Protein AF-A0A7C1T9C4-F1 (afdb_monomer)

Secondary structure (DSSP, 8-state):
---EEEEEETTHHHHHHHHHHHHH---TTEEEEEE-TT--HHHHTT-

pLDDT: mean 93.52, std 5.41, range [76.75, 98.56]

Foldseek 3Di:
DDAEEAEDADCVQVVVQVVCCVVPNHDPRYHYHHDYPPDDPVVSVVD

Mean predicted aligned error: 3.14 Å

InterPro domains:
  IPR004701 Phosphotransferase system, mannose-type IIA component [PF03610] (3-46)
  IPR004701 Phosphotransferase system, mannose-type IIA component [PS51096] (1-47)
  IPR036662 Phosphotransferase system, mannose-type IIA component superfamily [G3DSA:3.40.50.510] (1-47)
  IPR036662 Phosphotransferase system, mannose-type IIA component superfamily [SSF53062] (1-46)

Radius of gyration: 11.88 Å; Cα contacts (8 Å, |Δi|>4): 47; chains: 1; bounding box: 27×24×28 Å

Sequence (47 aa):
MIGLVLVTHGKLAEEFHHAVEHVVGPQKCIETVSIGPEDDMDQRRQD

Solvent-accessible surface area (backbone atoms only — not comparable to full-atom values): 2984 Å² total; per-residue (Å²): 136,83,72,44,76,36,76,29,64,54,64,54,26,56,54,49,50,51,53,47,30,72,76,74,43,88,67,96,49,63,49,64,43,63,47,56,98,86,59,56,68,80,64,61,73,74,113

Structure (mmCIF, N/CA/C/O backbone):
data_AF-A0A7C1T9C4-F1
#
_entry.id   AF-A0A7C1T9C4-F1
#
loop_
_atom_site.group_PDB
_atom_site.id
_atom_site.type_symbol
_atom_site.label_atom_id
_atom_site.label_alt_id
_atom_site.label_comp_id
_atom_site.label_asym_id
_atom_site.label_entity_id
_atom_site.label_seq_id
_atom_site.pdbx_PDB_ins_code
_atom_site.Cartn_x
_atom_site.Cartn_y
_atom_site.Cartn_z
_atom_site.occupancy
_atom_site.B_iso_or_equiv
_atom_site.auth_seq_id
_atom_site.auth_comp_id
_atom_site.auth_asym_id
_atom_site.auth_atom_id
_atom_site.pdbx_PDB_model_num
ATOM 1 N N . MET A 1 1 ? -19.768 -5.726 4.126 1.00 76.75 1 MET A N 1
ATOM 2 C CA . MET A 1 1 ? -18.709 -4.693 4.169 1.00 76.75 1 MET A CA 1
ATOM 3 C C . MET A 1 1 ? -17.977 -4.744 2.836 1.00 76.75 1 MET A C 1
ATOM 5 O O . MET A 1 1 ? -17.846 -5.843 2.314 1.00 76.75 1 MET A O 1
ATOM 9 N N . ILE A 1 2 ? -17.611 -3.603 2.248 1.00 93.19 2 ILE A N 1
ATOM 10 C CA . ILE A 1 2 ? -16.959 -3.537 0.927 1.00 93.19 2 ILE A CA 1
ATOM 11 C C . ILE A 1 2 ? -15.442 -3.545 1.143 1.00 93.19 2 ILE A C 1
ATOM 13 O O . ILE A 1 2 ? -14.961 -2.795 1.989 1.00 93.19 2 ILE A O 1
ATOM 17 N N . GLY A 1 3 ? -14.718 -4.402 0.422 1.00 95.56 3 GLY A N 1
ATOM 18 C CA . GLY A 1 3 ? -13.253 -4.409 0.406 1.00 95.56 3 GLY A CA 1
ATOM 19 C C . GLY A 1 3 ? -12.690 -3.492 -0.681 1.00 95.56 3 GLY A C 1
ATOM 20 O O . GLY A 1 3 ? -13.361 -3.234 -1.681 1.00 95.56 3 GLY A O 1
ATOM 21 N N . LEU A 1 4 ? -11.463 -3.014 -0.483 1.00 96.62 4 LEU A N 1
ATOM 22 C CA . LEU A 1 4 ? -10.712 -2.200 -1.437 1.00 96.62 4 LEU A CA 1
ATOM 23 C C . LEU A 1 4 ? -9.411 -2.916 -1.809 1.00 96.62 4 LEU A C 1
ATOM 25 O O . LEU A 1 4 ? -8.657 -3.311 -0.928 1.00 96.62 4 LEU A O 1
ATOM 29 N N . VAL A 1 5 ? -9.132 -3.037 -3.106 1.00 96.56 5 VAL A N 1
ATOM 30 C CA . VAL A 1 5 ? -7.843 -3.527 -3.612 1.00 96.56 5 VAL A CA 1
ATOM 31 C C . VAL A 1 5 ? -7.178 -2.400 -4.393 1.00 96.56 5 VAL A C 1
ATOM 33 O O . VAL A 1 5 ? -7.759 -1.879 -5.347 1.00 96.56 5 VAL A O 1
ATOM 36 N N . LEU A 1 6 ? -5.979 -1.999 -3.974 1.00 96.75 6 LEU A N 1
ATOM 37 C CA . LEU A 1 6 ? -5.172 -0.984 -4.648 1.00 96.75 6 LEU A CA 1
ATOM 38 C C . LEU A 1 6 ? -4.161 -1.665 -5.568 1.00 96.75 6 LEU A C 1
ATOM 40 O O . LEU A 1 6 ? -3.297 -2.392 -5.0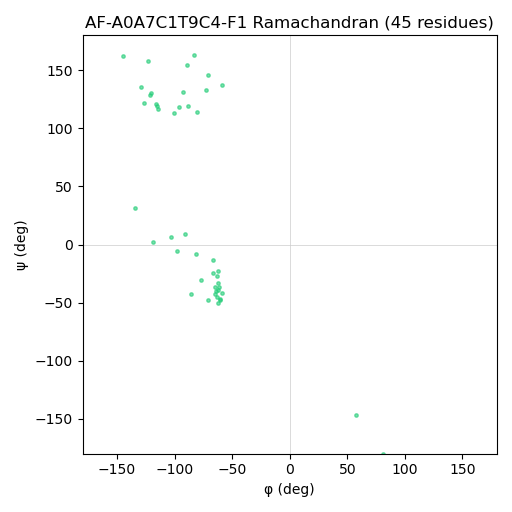91 1.00 96.75 6 LEU A O 1
ATOM 44 N N . VAL A 1 7 ? -4.244 -1.409 -6.874 1.00 95.62 7 VAL A N 1
ATOM 45 C CA . VAL A 1 7 ? -3.326 -1.989 -7.865 1.00 95.62 7 VAL A CA 1
ATOM 46 C C . VAL A 1 7 ? -2.513 -0.879 -8.514 1.00 95.62 7 VAL A C 1
ATOM 48 O O . VAL A 1 7 ? -3.074 0.024 -9.137 1.00 95.62 7 VAL A O 1
ATOM 51 N N . THR A 1 8 ? -1.190 -0.925 -8.372 1.00 95.06 8 THR A N 1
ATOM 52 C CA . THR A 1 8 ? -0.287 0.091 -8.937 1.00 95.06 8 THR A CA 1
ATOM 53 C C . THR A 1 8 ? 1.022 -0.519 -9.406 1.00 95.06 8 THR A C 1
ATOM 55 O O . THR A 1 8 ? 1.401 -1.585 -8.939 1.00 95.06 8 THR A O 1
ATOM 58 N N . HIS A 1 9 ? 1.770 0.198 -10.244 1.00 94.94 9 HIS A N 1
ATOM 59 C CA . HIS A 1 9 ? 3.162 -0.156 -10.511 1.00 94.94 9 HIS A CA 1
ATOM 60 C C . HIS A 1 9 ? 4.060 0.135 -9.302 1.00 94.94 9 HIS A C 1
ATOM 62 O O . HIS A 1 9 ? 3.868 1.138 -8.606 1.00 94.94 9 HIS A O 1
ATOM 68 N N . GLY A 1 10 ? 5.080 -0.700 -9.094 1.00 90.69 10 GLY A N 1
ATOM 69 C CA . GLY A 1 10 ? 6.014 -0.538 -7.976 1.00 90.69 10 GLY A CA 1
ATOM 70 C C . GLY A 1 10 ? 5.299 -0.546 -6.618 1.00 90.69 10 GLY A C 1
ATOM 71 O O . GLY A 1 10 ? 4.292 -1.221 -6.462 1.00 90.69 10 GLY A O 1
ATOM 72 N N . LYS A 1 11 ? 5.799 0.217 -5.638 1.00 95.12 11 LYS A N 1
ATOM 73 C CA . LYS A 1 11 ? 5.291 0.209 -4.248 1.00 95.12 11 LYS A CA 1
ATOM 74 C C . LYS A 1 11 ? 4.181 1.221 -3.947 1.00 95.12 11 LYS A C 1
ATOM 76 O O . LYS A 1 11 ? 3.841 1.438 -2.791 1.00 95.12 11 LYS A O 1
ATOM 81 N N . LEU A 1 12 ? 3.625 1.888 -4.958 1.00 96.75 12 LEU A N 1
ATOM 82 C CA . LEU A 1 12 ? 2.724 3.021 -4.722 1.00 96.75 12 LEU A CA 1
ATOM 83 C C . LEU A 1 12 ? 1.454 2.624 -3.940 1.00 96.75 12 LEU A C 1
ATOM 85 O O . LEU A 1 12 ? 1.001 3.390 -3.096 1.00 96.75 12 LEU A O 1
ATOM 89 N N . ALA A 1 13 ? 0.901 1.435 -4.182 1.00 97.25 13 ALA A N 1
ATOM 90 C CA . ALA A 1 13 ? -0.256 0.905 -3.466 1.00 97.25 13 ALA A CA 1
ATOM 91 C C . ALA A 1 13 ? 0.036 0.691 -1.972 1.00 97.25 13 ALA A C 1
ATOM 93 O O . ALA A 1 13 ? -0.771 1.103 -1.140 1.00 97.25 13 ALA A O 1
ATOM 94 N N . GLU A 1 14 ? 1.194 0.109 -1.641 1.00 97.06 14 GLU A N 1
ATOM 95 C CA . GLU A 1 14 ? 1.664 -0.077 -0.258 1.00 97.06 14 GLU A CA 1
ATOM 96 C C . GLU A 1 14 ? 1.815 1.276 0.449 1.00 97.06 14 GLU A C 1
ATOM 98 O O . GLU A 1 14 ? 1.270 1.482 1.531 1.00 97.06 14 GLU A O 1
ATOM 103 N N . GLU A 1 15 ? 2.466 2.245 -0.199 1.00 98.12 15 GLU A N 1
ATOM 104 C CA . GLU A 1 15 ? 2.661 3.585 0.367 1.00 98.12 15 GLU A CA 1
ATOM 105 C C . GLU A 1 15 ? 1.337 4.344 0.547 1.00 98.12 15 GLU A C 1
ATOM 107 O O . GLU A 1 15 ? 1.148 5.047 1.541 1.00 98.12 15 GLU A O 1
ATOM 112 N N . PHE A 1 16 ? 0.377 4.177 -0.369 1.00 97.88 16 PHE A N 1
ATOM 113 C CA . PHE A 1 16 ? -0.968 4.725 -0.185 1.00 97.88 16 PHE A CA 1
ATOM 114 C C . PHE A 1 16 ? -1.693 4.077 0.989 1.00 97.88 16 PHE A C 1
ATOM 116 O O . PHE A 1 16 ? -2.333 4.788 1.763 1.00 97.88 16 PHE A O 1
ATOM 123 N N . HIS A 1 17 ? -1.591 2.757 1.147 1.00 97.81 17 HIS A N 1
ATOM 124 C CA . HIS A 1 17 ? -2.164 2.067 2.296 1.00 97.81 17 HIS A CA 1
ATOM 125 C C . HIS A 1 17 ? -1.549 2.582 3.605 1.00 97.81 17 HIS A C 1
ATOM 127 O O . HIS A 1 17 ? -2.291 2.982 4.501 1.00 97.81 17 HIS A O 1
ATOM 133 N N . HIS A 1 18 ? -0.221 2.715 3.675 1.00 98.19 18 HIS A N 1
ATOM 134 C CA . HIS A 1 18 ? 0.464 3.317 4.821 1.00 98.19 18 HIS A CA 1
ATOM 135 C C . HIS A 1 18 ? 0.016 4.757 5.095 1.00 98.19 18 HIS A C 1
ATOM 137 O O . HIS A 1 18 ? -0.201 5.119 6.251 1.00 98.19 18 HIS A O 1
ATOM 143 N N . ALA A 1 19 ? -0.172 5.580 4.060 1.00 98.31 19 ALA A N 1
ATOM 144 C CA . ALA A 1 19 ? -0.677 6.941 4.218 1.00 98.31 19 ALA A CA 1
ATOM 145 C C . ALA A 1 19 ? -2.113 6.965 4.768 1.00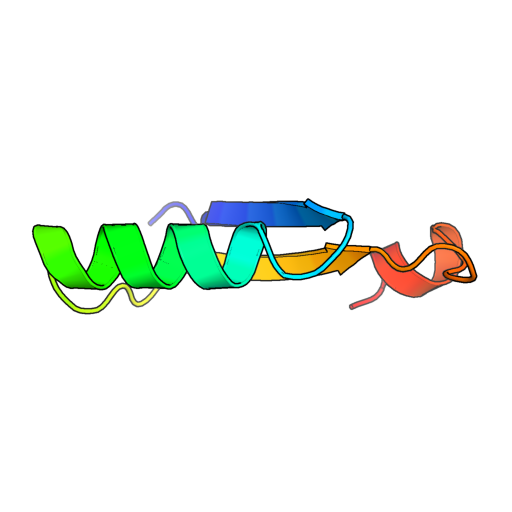 98.31 19 ALA A C 1
ATOM 147 O O . ALA A 1 19 ? -2.425 7.779 5.637 1.00 98.31 19 ALA A O 1
ATOM 148 N N . VAL A 1 20 ? -2.983 6.060 4.309 1.00 98.00 20 VAL A N 1
ATOM 149 C CA . VAL A 1 20 ? -4.337 5.908 4.861 1.00 98.00 20 VAL A CA 1
ATOM 150 C C . VAL A 1 20 ? -4.260 5.491 6.327 1.00 98.00 20 VAL A C 1
ATOM 152 O O . VAL A 1 20 ? -4.860 6.153 7.172 1.00 98.00 20 VAL A O 1
ATOM 155 N N . GLU A 1 21 ? -3.489 4.455 6.659 1.00 98.25 21 GLU A N 1
ATOM 156 C CA . GLU A 1 21 ? -3.357 3.991 8.044 1.00 98.25 21 GLU A CA 1
ATOM 157 C C . GLU A 1 21 ? -2.748 5.048 8.969 1.00 98.25 21 GLU A C 1
ATOM 159 O O . GLU A 1 21 ? -3.147 5.162 10.128 1.00 98.25 21 GLU A O 1
ATOM 164 N N . HIS A 1 22 ? -1.839 5.874 8.456 1.00 98.31 22 HIS A N 1
ATOM 165 C CA . HIS A 1 22 ? -1.288 7.003 9.193 1.00 98.31 22 HIS A CA 1
ATOM 166 C C . HIS A 1 22 ? -2.362 8.037 9.569 1.00 98.31 22 HIS A C 1
ATOM 168 O O . HIS A 1 22 ?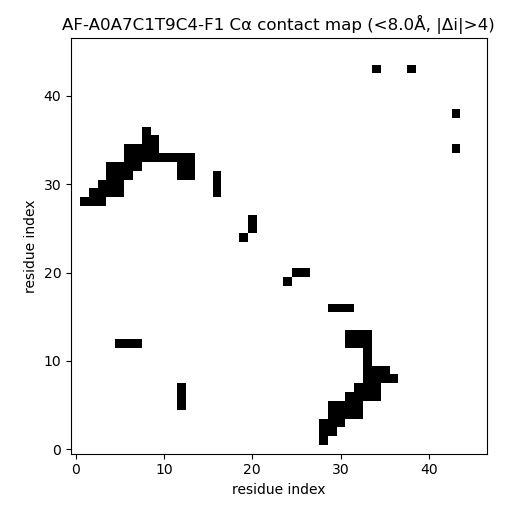 -2.324 8.589 10.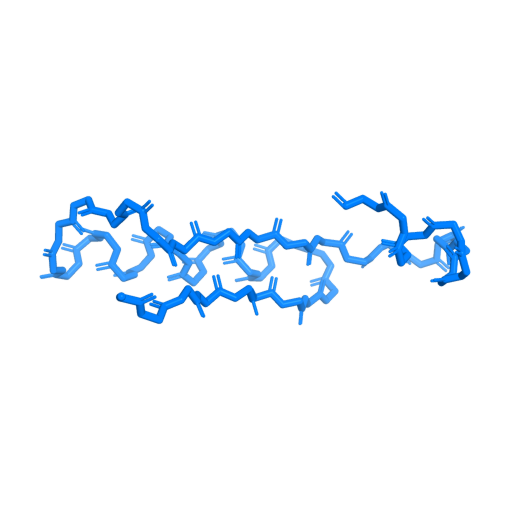667 1.00 98.31 22 HIS A O 1
ATOM 174 N N . VAL A 1 23 ? -3.323 8.300 8.676 1.00 98.56 23 VAL A N 1
ATOM 175 C CA . VAL A 1 23 ? -4.354 9.331 8.879 1.00 98.56 23 VAL A CA 1
ATOM 176 C C . VAL A 1 23 ? -5.552 8.805 9.670 1.00 98.56 23 VAL A C 1
ATOM 178 O O . VAL A 1 23 ? -6.070 9.512 10.533 1.00 98.56 23 VAL A O 1
ATOM 181 N N . VAL A 1 24 ? -6.020 7.591 9.371 1.00 97.81 24 VAL A N 1
ATOM 182 C CA . VAL A 1 24 ? -7.286 7.054 9.908 1.00 97.81 24 VAL A CA 1
ATOM 183 C C . VAL A 1 24 ? -7.126 5.784 10.748 1.00 97.81 24 VAL A C 1
ATOM 185 O O . VAL A 1 24 ? -8.119 5.245 11.237 1.00 97.81 24 VAL A O 1
ATOM 188 N N . GLY A 1 25 ? -5.896 5.316 10.958 1.00 98.06 25 GLY A N 1
ATOM 189 C CA . GLY A 1 25 ? -5.598 4.093 11.699 1.00 98.06 25 GLY A CA 1
ATOM 190 C C . GLY A 1 25 ? -5.772 2.809 10.875 1.00 98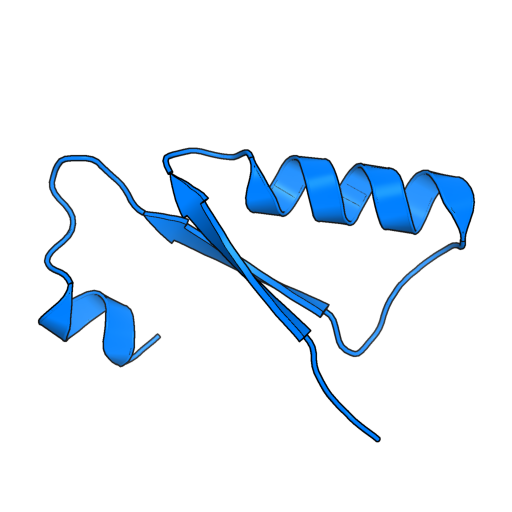.06 25 GLY A C 1
ATOM 191 O O . GLY A 1 25 ? -6.150 2.867 9.701 1.00 98.06 25 GLY A O 1
ATOM 192 N N . PRO A 1 26 ? -5.518 1.636 11.488 1.00 97.38 26 PRO A N 1
ATOM 193 C CA . PRO A 1 26 ? -5.409 0.368 10.768 1.00 97.38 26 PRO A CA 1
ATOM 194 C C . PRO A 1 26 ? -6.665 -0.020 9.984 1.00 97.38 26 PRO A C 1
ATOM 196 O O . PRO A 1 26 ? -7.781 0.080 10.506 1.00 97.38 26 PRO A O 1
ATOM 199 N N . GLN A 1 27 ? -6.492 -0.522 8.759 1.00 97.12 27 GLN A N 1
ATOM 200 C CA . GLN A 1 27 ? -7.606 -0.859 7.864 1.00 97.12 27 GLN A CA 1
ATOM 201 C C . GLN A 1 27 ? -7.693 -2.367 7.599 1.00 97.12 27 GLN A C 1
ATOM 203 O O . GLN A 1 27 ? -6.829 -2.956 6.969 1.00 97.12 27 GLN A O 1
ATOM 208 N N . LYS A 1 28 ? -8.790 -3.007 8.027 1.00 95.44 28 LYS A N 1
ATOM 209 C CA . LYS A 1 28 ? -8.971 -4.474 7.923 1.00 95.44 28 LYS A CA 1
ATOM 210 C C . LYS A 1 28 ? -9.440 -4.981 6.554 1.00 95.44 28 LYS A C 1
ATOM 212 O O . LYS A 1 28 ? -9.597 -6.185 6.381 1.00 95.44 28 LYS A O 1
ATOM 217 N N . CYS A 1 29 ? -9.798 -4.086 5.636 1.00 96.25 29 CYS A N 1
ATOM 218 C CA . CYS A 1 29 ? -10.429 -4.439 4.358 1.00 96.25 29 CYS A CA 1
ATOM 219 C C . CYS A 1 29 ? -9.798 -3.695 3.178 1.00 96.25 29 CYS 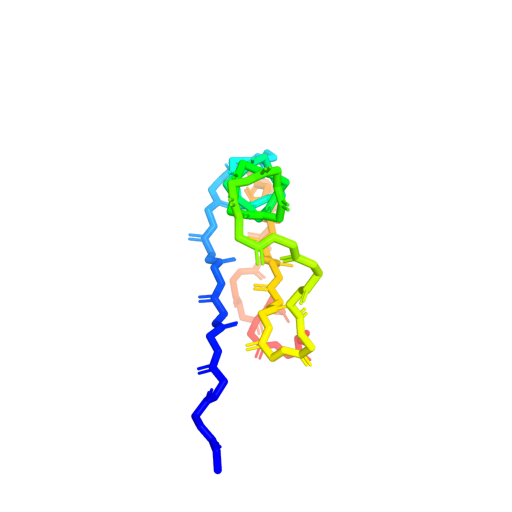A C 1
ATOM 221 O O . CYS A 1 29 ? -10.496 -3.362 2.219 1.00 96.25 29 CYS A O 1
ATOM 223 N N . ILE A 1 30 ? -8.501 -3.405 3.281 1.00 97.12 30 ILE A N 1
ATOM 224 C CA . ILE A 1 30 ? -7.690 -2.848 2.202 1.00 97.12 30 ILE A CA 1
AT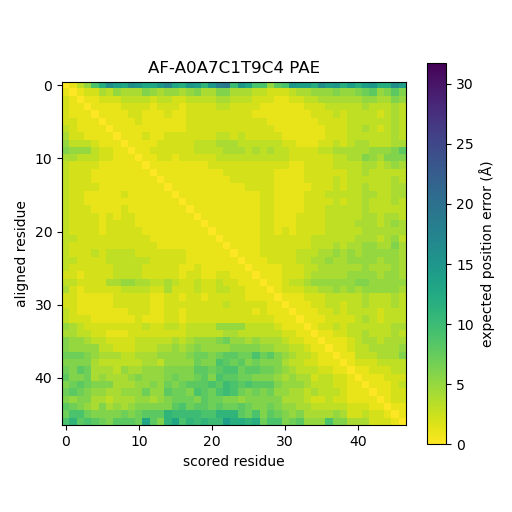OM 225 C C . ILE A 1 30 ? -6.548 -3.823 1.933 1.00 97.12 30 ILE A C 1
ATOM 227 O O . ILE A 1 30 ? -5.847 -4.189 2.866 1.00 97.12 30 ILE A O 1
ATOM 231 N N . GLU A 1 31 ? -6.369 -4.196 0.671 1.00 95.81 31 GLU A N 1
ATOM 232 C CA . GLU A 1 31 ? -5.240 -4.991 0.182 1.00 95.81 31 GLU A CA 1
ATOM 233 C C . GLU A 1 31 ? -4.516 -4.238 -0.941 1.00 95.81 31 GLU A C 1
ATOM 235 O O . GLU A 1 31 ? -5.094 -3.364 -1.601 1.00 95.81 31 GLU A O 1
ATOM 240 N N . THR A 1 32 ? -3.249 -4.573 -1.176 1.00 96.06 32 THR A N 1
ATOM 241 C CA . THR A 1 32 ? -2.395 -3.894 -2.163 1.00 96.06 32 THR A CA 1
ATOM 242 C C . THR A 1 32 ? -1.723 -4.890 -3.097 1.00 96.06 32 THR A C 1
ATOM 244 O O . THR A 1 32 ? -1.170 -5.887 -2.642 1.00 96.06 32 THR A O 1
ATOM 247 N N . VAL A 1 33 ? -1.711 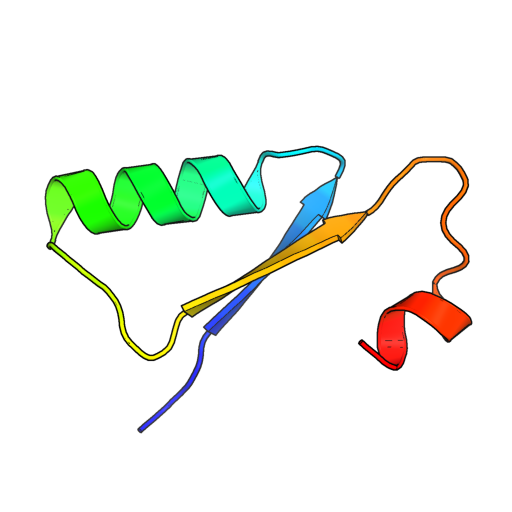-4.592 -4.397 1.00 94.25 33 VAL A N 1
ATOM 248 C CA . VAL A 1 33 ? -1.066 -5.403 -5.436 1.00 94.25 33 VAL A CA 1
ATOM 249 C C . VAL A 1 33 ? -0.111 -4.530 -6.252 1.00 94.25 33 VAL A C 1
ATOM 251 O O . VAL A 1 33 ? -0.505 -3.534 -6.865 1.00 94.25 33 VAL A O 1
ATOM 254 N N . SER A 1 34 ? 1.156 -4.932 -6.271 1.00 93.31 34 SER A N 1
ATOM 255 C CA . SER A 1 34 ? 2.251 -4.214 -6.932 1.00 93.31 34 SER A CA 1
ATOM 256 C C . SER A 1 34 ? 2.586 -4.855 -8.280 1.00 93.31 34 SER A C 1
ATOM 258 O O . SER A 1 34 ? 3.084 -5.971 -8.303 1.00 93.31 34 SER A O 1
ATOM 260 N N . ILE A 1 35 ? 2.343 -4.186 -9.406 1.00 93.38 35 ILE A N 1
ATOM 261 C CA . ILE A 1 35 ? 2.669 -4.711 -10.743 1.00 93.38 35 ILE A CA 1
ATOM 262 C C . ILE A 1 35 ? 4.103 -4.325 -11.128 1.00 93.38 35 ILE A C 1
ATOM 264 O O . ILE A 1 35 ? 4.455 -3.140 -11.192 1.00 93.38 35 ILE A O 1
ATOM 268 N N . GLY A 1 36 ? 4.941 -5.332 -11.356 1.00 91.38 36 GLY A N 1
ATOM 269 C CA . GLY A 1 36 ? 6.304 -5.202 -11.861 1.00 91.38 36 GLY A CA 1
ATOM 270 C C . GLY A 1 36 ? 6.372 -5.079 -13.392 1.00 91.38 36 GLY A C 1
ATOM 271 O O . GLY A 1 36 ? 5.416 -5.413 -14.085 1.00 91.38 36 GLY A O 1
ATOM 272 N N . PRO A 1 37 ? 7.503 -4.609 -13.951 1.00 90.56 37 PRO A N 1
ATOM 273 C CA . PRO A 1 37 ? 7.677 -4.478 -15.402 1.00 90.56 37 PRO A CA 1
ATOM 274 C C . PRO A 1 37 ? 7.715 -5.823 -16.147 1.00 90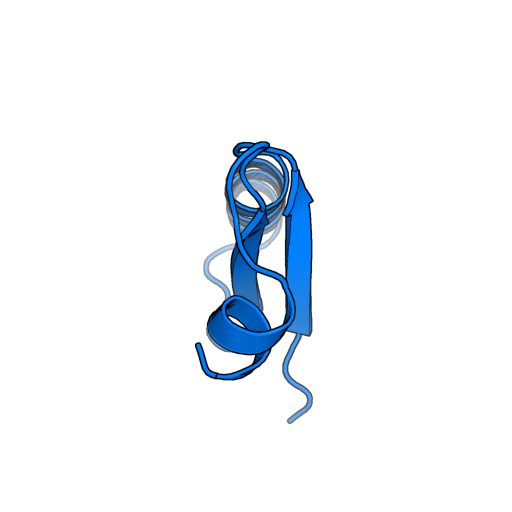.56 37 PRO A C 1
ATOM 276 O O . PRO A 1 37 ? 7.399 -5.859 -17.329 1.00 90.56 37 PRO A O 1
ATOM 279 N N . GLU A 1 38 ? 8.082 -6.904 -15.455 1.00 91.75 38 GLU A N 1
ATOM 280 C CA . GLU A 1 38 ? 8.179 -8.265 -16.007 1.00 91.75 38 GLU A CA 1
ATOM 281 C C . GLU A 1 38 ? 6.991 -9.153 -15.594 1.00 91.75 38 GLU A C 1
ATOM 283 O O . GLU A 1 38 ? 7.006 -10.360 -15.834 1.00 91.75 38 GLU A O 1
ATOM 288 N N . ASP A 1 39 ? 5.981 -8.581 -14.929 1.00 89.44 39 ASP A N 1
ATOM 289 C CA . ASP A 1 39 ? 4.834 -9.346 -14.446 1.00 89.44 39 ASP A CA 1
ATOM 290 C C . ASP A 1 39 ? 3.921 -9.762 -15.607 1.00 89.44 39 ASP A C 1
ATOM 292 O O . ASP A 1 39 ? 3.507 -8.947 -16.436 1.00 89.44 39 ASP A O 1
ATOM 296 N N . ASP A 1 40 ? 3.531 -11.036 -15.612 1.00 90.44 40 ASP A N 1
ATOM 297 C CA . ASP A 1 40 ? 2.463 -11.537 -16.471 1.00 90.44 40 ASP A CA 1
ATOM 298 C C . ASP A 1 40 ? 1.102 -11.213 -15.839 1.00 90.44 40 ASP A C 1
ATOM 300 O O . ASP A 1 40 ? 0.733 -11.743 -14.788 1.00 90.44 40 ASP A O 1
ATOM 304 N N . MET A 1 41 ? 0.325 -10.352 -16.495 1.00 83.50 41 MET A N 1
ATOM 305 C CA . MET A 1 41 ? -0.970 -9.904 -15.984 1.00 83.50 41 MET A CA 1
ATOM 306 C C . MET A 1 41 ? -2.006 -11.027 -15.840 1.00 83.50 41 MET A C 1
ATOM 308 O O . MET A 1 41 ? -2.899 -10.900 -15.002 1.00 83.50 41 MET A O 1
ATOM 312 N N . ASP A 1 42 ? -1.921 -12.107 -16.620 1.00 87.25 42 ASP A N 1
ATOM 313 C CA . ASP A 1 42 ? -2.833 -13.247 -16.493 1.00 87.25 42 ASP A CA 1
ATOM 314 C C . ASP A 1 42 ? -2.474 -14.124 -15.287 1.00 87.25 42 ASP A C 1
ATOM 316 O O . ASP A 1 42 ? -3.374 -14.675 -14.646 1.00 87.25 42 ASP A O 1
ATOM 320 N N . GLN A 1 43 ? -1.188 -14.198 -14.921 1.00 85.94 43 GLN A N 1
ATOM 321 C CA . GLN A 1 43 ? -0.769 -14.796 -13.648 1.00 85.94 43 GLN A CA 1
ATOM 322 C C . GLN A 1 43 ? -1.164 -13.912 -12.463 1.00 85.94 43 GLN A C 1
ATOM 324 O O . GLN A 1 43 ? -1.799 -14.401 -11.533 1.00 85.94 43 GLN A O 1
ATOM 329 N N . ARG A 1 44 ? -0.886 -12.602 -12.520 1.00 84.69 44 ARG A N 1
ATOM 330 C CA . ARG A 1 44 ? -1.178 -11.660 -11.418 1.00 84.69 44 ARG A CA 1
ATOM 331 C C . ARG A 1 44 ? -2.664 -11.535 -11.087 1.00 84.69 44 ARG A C 1
ATOM 333 O O . ARG A 1 44 ? -3.016 -11.159 -9.980 1.00 84.69 44 ARG A O 1
ATOM 340 N N . ARG A 1 45 ? -3.560 -11.850 -12.027 1.00 83.81 45 ARG A N 1
ATOM 341 C CA . ARG A 1 45 ? -5.014 -11.905 -11.780 1.00 83.81 45 ARG A CA 1
ATOM 342 C C . ARG A 1 45 ? -5.445 -13.024 -10.828 1.00 83.81 45 ARG A C 1
ATOM 344 O O . ARG A 1 45 ? -6.608 -13.032 -10.434 1.00 83.81 45 ARG A O 1
ATOM 351 N N . GLN A 1 46 ? -4.569 -13.985 -10.542 1.00 83.62 46 GLN A N 1
ATOM 352 C CA . GLN A 1 46 ? -4.861 -15.130 -9.677 1.00 83.62 46 GLN A CA 1
ATOM 353 C C . GLN A 1 46 ? -4.373 -14.942 -8.234 1.00 83.62 46 GLN A C 1
ATOM 355 O O . GLN A 1 46 ? -4.668 -15.802 -7.405 1.00 83.62 46 GLN A O 1
ATOM 360 N N . ASP A 1 47 ? -3.655 -13.851 -7.955 1.00 79.50 47 ASP A N 1
ATOM 361 C CA . ASP A 1 47 ? -3.228 -13.451 -6.609 1.00 79.50 47 ASP A CA 1
ATOM 362 C C . ASP A 1 47 ? -4.380 -12.794 -5.830 1.00 79.50 47 ASP A C 1
ATOM 364 O O . ASP A 1 47 ? -4.506 -13.085 -4.617 1.00 79.50 47 ASP A O 1
#

Organism: NCBI:txid147266

Nearest PDB structures (foldseek):
  3ipr-assembly1_A  TM=9.258E-01  e=3.114E-02  Enterococcus faecalis
  5im4-assembly1_F  TM=9.251E-01  e=4.445E-02  Caldanaerobacter subterraneus subsp. tengcongensis MB4
  3lfh-assembly1_B  TM=9.317E-01  e=5.908E-02  Caldanaerobacter subterraneus subsp. tengcongensis MB4
  3lfh-assembly2_D  TM=9.432E-01  e=6.811E-02  Caldanaerobacter subterraneus subsp. tengcongensis MB4
  4tkz-assembly3_F-3  TM=9.001E-01  e=2.827E-01  Streptococcus agalactiae NEM316